Protein AF-R8BE05-F1 (afdb_monomer)

Radius of gyration: 24.25 Å; Cα contacts (8 Å, |Δi|>4): 74; chains: 1; bounding box: 53×42×72 Å

Secondary structure (DSSP, 8-state):
-HHHHHHHHHHHHHHHHHHHHHHHHHTTGGG--HHHHHHHHHHHHHHHHHHHHHHH----TTS--TT-TT--HHHHHHHHHHHHHTT--------HHHHHHHHT-HHHHHHHHHHHHHHHHHHHHHHHHHHHHH-B-TTSSBSS-HHHHHHHHHHHHHHHHHT-

Solvent-accessible surface area (backbone atoms only — not comparable to full-atom values): 9491 Å² total; per-residue (Å²): 108,70,68,60,56,49,51,51,55,50,51,55,53,52,52,53,53,50,51,53,52,34,49,75,74,36,48,58,51,94,80,37,56,25,73,60,54,48,54,54,53,50,52,53,53,49,50,52,52,50,53,49,46,62,40,58,52,64,42,58,70,93,61,58,40,90,58,14,82,82,71,47,73,68,58,32,51,54,51,49,53,51,33,58,76,68,68,53,73,74,84,72,78,91,41,72,67,56,51,56,52,53,73,69,39,66,63,62,57,52,51,50,52,54,49,51,51,55,50,50,56,59,50,48,57,67,49,46,46,52,53,51,69,66,44,53,42,99,85,70,46,70,70,57,54,80,66,54,51,58,51,62,51,48,60,56,51,52,54,53,63,73,72,107

Organism: Phaeoacremonium minimum (strain UCR-PA7) (NCBI:txid1286976)

InterPro domains:
  IPR011701 Major facilitator superfamily [PF07690] (1-159)
  IPR036259 MFS transporter superfamily [G3DSA:1.20.1250.20] (1-164)
  IPR036259 MFS transporter superfamily [SSF103473] (1-132)

pLDDT: mean 74.36, std 10.61, range [40.16, 91.81]

Mean predicted aligned error: 13.47 Å

Foldseek 3Di:
DVVVVVVVVVVVVVLVVLLVVQQVPPACPVHDHSVVVSVVVVVVVVVVVVVVCLQCDFDQLVDTDPSVVVDDVVNSVVVVVVCVVVVPPDPDPDDPVNVVVVVPDCVVVVVVVVVVVVVVLVVCLVVVLVVQQPDDDPVRHRPDDPVRSVVVSVVVVVVVVVVD

Sequence (164 aa):
MGIYCSCQAFGSMLSGALAVAIMNTLDGKNGIAGWRWLFIINCIMTICVGLCGFFILPDVPNNPNPRAFWFKKHYARLAMERLDRYGKVAPKKITFDSVKRTTRSWVPYFIIIVYVAGCLASYGIWYFAVFLKALKNPDGSRLWSTSQVNAIPIGGSAVTAASG

Structure (mmCIF, N/CA/C/O backbone):
data_AF-R8BE05-F1
#
_entry.id   AF-R8BE05-F1
#
loop_
_atom_site.group_PDB
_atom_site.id
_atom_site.type_symbol
_atom_site.label_atom_id
_atom_site.label_alt_id
_atom_site.label_comp_id
_atom_site.label_asym_id
_atom_site.label_entity_id
_atom_site.label_seq_id
_atom_site.pdbx_PDB_ins_code
_atom_site.Cartn_x
_atom_site.Cartn_y
_atom_site.Cartn_z
_atom_site.occupancy
_atom_site.B_iso_or_equiv
_atom_site.auth_seq_id
_atom_site.auth_comp_id
_atom_site.auth_asym_id
_atom_site.auth_atom_id
_atom_site.pdbx_PDB_model_num
ATOM 1 N N . MET A 1 1 ? 1.720 12.430 -9.139 1.00 61.38 1 MET A N 1
ATOM 2 C CA . MET A 1 1 ? 1.220 12.603 -7.758 1.00 61.38 1 MET A CA 1
ATOM 3 C C . MET A 1 1 ? -0.301 12.547 -7.679 1.00 61.38 1 MET A C 1
ATOM 5 O O . MET A 1 1 ? -0.784 11.725 -6.923 1.00 61.38 1 MET A O 1
ATOM 9 N N . GLY A 1 2 ? -1.057 13.289 -8.503 1.00 75.25 2 GLY A N 1
ATOM 10 C CA . GLY A 1 2 ? -2.534 13.302 -8.441 1.00 75.25 2 GLY A CA 1
ATOM 11 C C . GLY A 1 2 ? -3.215 11.925 -8.419 1.00 75.25 2 GLY A C 1
ATOM 12 O O . GLY A 1 2 ? -3.954 11.637 -7.488 1.00 75.25 2 GLY A O 1
ATOM 13 N N . ILE A 1 3 ? -2.892 11.033 -9.366 1.00 77.94 3 ILE A N 1
ATOM 14 C CA . ILE A 1 3 ? -3.483 9.677 -9.416 1.00 77.94 3 ILE A CA 1
ATOM 15 C C . ILE A 1 3 ? -3.202 8.885 -8.129 1.00 77.94 3 ILE A C 1
ATOM 17 O O . ILE A 1 3 ? -4.088 8.212 -7.618 1.00 77.94 3 ILE A O 1
ATOM 21 N N . TYR A 1 4 ? -1.991 9.000 -7.577 1.00 76.81 4 TYR A N 1
ATOM 22 C CA . TYR A 1 4 ? -1.616 8.315 -6.340 1.00 76.81 4 TYR A CA 1
ATOM 23 C C . TYR A 1 4 ? -2.456 8.798 -5.149 1.00 76.81 4 TYR A C 1
ATOM 25 O O . TYR A 1 4 ? -3.039 7.979 -4.440 1.00 76.81 4 TYR A O 1
ATOM 33 N N . CYS A 1 5 ? -2.585 10.117 -4.972 1.00 79.69 5 CYS A N 1
ATOM 34 C CA . CYS A 1 5 ? -3.386 10.694 -3.890 1.00 79.69 5 CYS A CA 1
ATOM 35 C C . CYS A 1 5 ? -4.878 10.357 -4.042 1.00 79.69 5 CYS A C 1
ATOM 37 O O . CYS A 1 5 ? -5.540 10.028 -3.060 1.00 79.69 5 CYS A O 1
ATOM 39 N N . SER A 1 6 ? -5.404 10.365 -5.273 1.00 79.44 6 SER A N 1
ATOM 40 C CA . SER A 1 6 ? -6.785 9.958 -5.542 1.00 79.44 6 SER A CA 1
ATOM 41 C C . SER A 1 6 ? -7.014 8.491 -5.177 1.00 79.44 6 SER A C 1
ATOM 43 O O . SER A 1 6 ? -7.946 8.195 -4.436 1.00 79.44 6 SER A O 1
ATOM 45 N N . CYS A 1 7 ? -6.150 7.572 -5.625 1.00 84.56 7 CYS A N 1
ATOM 46 C CA . CYS A 1 7 ? -6.256 6.153 -5.275 1.00 84.56 7 CYS A CA 1
ATOM 47 C C . CYS A 1 7 ? -6.201 5.923 -3.759 1.00 84.56 7 CYS A C 1
ATOM 49 O O . CYS A 1 7 ? -6.958 5.103 -3.244 1.00 84.56 7 CYS A O 1
ATOM 51 N N . GLN A 1 8 ? -5.351 6.665 -3.044 1.00 80.31 8 GLN A N 1
ATOM 52 C CA . GLN A 1 8 ? -5.270 6.597 -1.586 1.00 80.31 8 GLN A CA 1
ATOM 53 C C . GLN A 1 8 ? -6.591 7.017 -0.922 1.00 80.31 8 GLN A C 1
ATOM 55 O O . GLN A 1 8 ? -7.109 6.286 -0.079 1.00 80.31 8 GLN A O 1
ATOM 60 N N . ALA A 1 9 ? -7.165 8.154 -1.327 1.00 80.75 9 ALA A N 1
ATOM 61 C CA . ALA A 1 9 ? -8.438 8.634 -0.790 1.00 80.75 9 ALA A CA 1
ATOM 62 C C . ALA A 1 9 ? -9.593 7.659 -1.082 1.00 80.75 9 ALA A C 1
ATOM 64 O O . ALA A 1 9 ? -10.370 7.328 -0.184 1.00 80.75 9 ALA A O 1
ATOM 65 N N . PHE A 1 10 ? -9.663 7.140 -2.312 1.00 80.62 10 PHE A N 1
ATOM 66 C CA . PHE A 1 10 ? -10.648 6.128 -2.696 1.00 80.62 10 PHE A CA 1
ATOM 67 C C . PHE A 1 10 ? -10.507 4.844 -1.872 1.00 80.62 10 PHE A C 1
ATOM 69 O O . PHE A 1 10 ? -11.512 4.317 -1.399 1.00 80.62 10 PHE A O 1
ATOM 76 N N . GLY A 1 11 ? -9.279 4.363 -1.656 1.00 81.94 11 GLY A N 1
ATOM 77 C CA . GLY A 1 11 ? -9.017 3.179 -0.836 1.00 81.94 11 GLY A CA 1
ATOM 78 C C . GLY A 1 11 ? -9.506 3.347 0.603 1.00 81.94 11 GLY A C 1
ATOM 79 O O . GLY A 1 11 ? -10.208 2.479 1.122 1.00 81.94 11 GLY A O 1
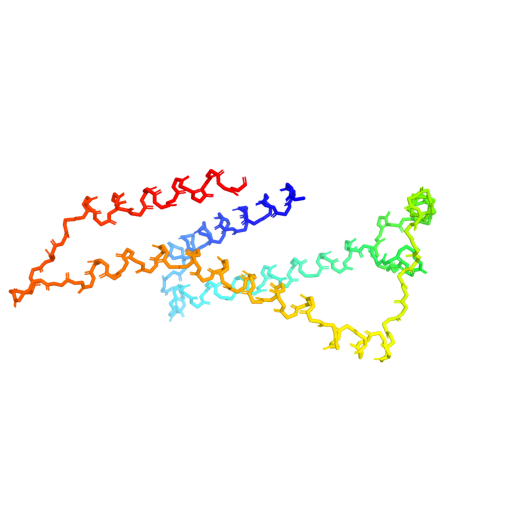ATOM 80 N N . SER A 1 12 ? -9.212 4.492 1.224 1.00 80.38 12 SER A N 1
ATOM 81 C CA . SER A 1 12 ? -9.674 4.809 2.581 1.00 80.38 12 SER A CA 1
ATOM 82 C C . SER A 1 12 ? -11.201 4.876 2.677 1.00 80.38 12 SER A C 1
ATOM 84 O O . SER A 1 12 ? -11.783 4.324 3.612 1.00 80.38 12 SER A O 1
ATOM 86 N N . MET A 1 13 ? -11.864 5.494 1.694 1.00 84.50 13 MET A N 1
ATOM 87 C CA . MET A 1 13 ? -13.327 5.597 1.659 1.00 84.50 13 MET A CA 1
ATOM 88 C C . MET A 1 13 ? -13.997 4.225 1.495 1.00 84.50 13 MET A C 1
ATOM 90 O O . MET A 1 13 ? -14.926 3.897 2.233 1.00 84.50 13 MET A O 1
ATOM 94 N N . LEU A 1 14 ? -13.504 3.405 0.561 1.00 83.25 14 LEU A N 1
ATOM 95 C CA . LEU A 1 14 ? -14.028 2.061 0.310 1.00 83.25 14 LEU A CA 1
ATOM 96 C C . LEU A 1 14 ? -13.828 1.136 1.513 1.00 83.25 14 LEU A C 1
ATOM 98 O O . LEU A 1 14 ? -14.732 0.375 1.843 1.00 83.25 14 LEU A O 1
ATOM 102 N N . SER A 1 15 ? -12.686 1.236 2.200 1.00 81.38 15 SER A N 1
ATOM 103 C CA . SER A 1 15 ? -12.413 0.467 3.419 1.00 81.38 15 SER A CA 1
ATOM 104 C C . SER A 1 15 ? -13.425 0.778 4.531 1.00 81.38 15 SER A C 1
ATOM 106 O O . SER A 1 15 ? -14.001 -0.136 5.123 1.00 81.38 15 SER A O 1
ATOM 108 N N . GLY A 1 16 ? -13.723 2.064 4.761 1.00 81.12 16 GLY A N 1
ATOM 109 C CA . GLY A 1 16 ? -14.727 2.487 5.743 1.00 81.12 16 GLY A CA 1
ATOM 110 C C . GLY A 1 16 ? -16.145 2.029 5.389 1.00 81.12 16 GLY A C 1
ATOM 111 O O . GLY A 1 16 ? -16.843 1.467 6.233 1.00 81.12 16 GLY A O 1
ATOM 112 N N . ALA A 1 17 ? -16.558 2.205 4.130 1.00 83.00 17 ALA A N 1
ATOM 113 C CA . ALA A 1 17 ? -17.869 1.759 3.657 1.00 83.00 17 ALA A CA 1
ATOM 114 C C . ALA A 1 17 ? -18.035 0.231 3.757 1.00 83.00 17 ALA A C 1
ATOM 116 O O . ALA A 1 17 ? -19.087 -0.251 4.180 1.00 83.00 17 ALA A O 1
ATOM 117 N N . LEU A 1 18 ? -16.985 -0.530 3.426 1.00 84.38 18 LEU A N 1
ATOM 118 C CA . LEU A 1 18 ? -16.975 -1.988 3.525 1.00 84.38 18 LEU A CA 1
ATOM 119 C C . LEU A 1 18 ? -17.089 -2.456 4.981 1.00 84.38 18 LEU A C 1
ATOM 121 O O . LEU A 1 18 ? -17.865 -3.366 5.267 1.00 84.38 18 LEU A O 1
ATOM 125 N N . ALA A 1 19 ? -16.372 -1.813 5.908 1.00 81.81 19 ALA A N 1
ATOM 126 C CA . ALA A 1 19 ? -16.461 -2.131 7.331 1.00 81.81 19 ALA A CA 1
ATOM 127 C C . ALA A 1 19 ? -17.887 -1.937 7.870 1.00 81.81 19 ALA A C 1
ATOM 129 O O . ALA A 1 19 ? -18.432 -2.840 8.503 1.00 81.81 19 ALA A O 1
ATOM 130 N N . VAL A 1 20 ? -18.526 -0.808 7.546 1.00 83.44 20 VAL A N 1
ATOM 131 C CA . VAL A 1 20 ? -19.913 -0.521 7.948 1.00 83.44 20 VAL A CA 1
ATOM 132 C C . VAL A 1 20 ? -20.891 -1.525 7.333 1.00 83.44 20 VAL A C 1
ATOM 134 O O . VAL A 1 20 ? -21.737 -2.073 8.038 1.00 83.44 20 VAL A O 1
ATOM 137 N N . ALA A 1 21 ? -20.762 -1.821 6.038 1.00 83.31 21 ALA A N 1
ATOM 138 C CA . ALA A 1 21 ? -21.634 -2.775 5.356 1.00 83.31 21 ALA A CA 1
ATOM 139 C C . ALA A 1 21 ? -21.542 -4.190 5.957 1.00 83.31 21 ALA A C 1
ATOM 141 O O . ALA A 1 21 ? -22.564 -4.855 6.142 1.00 83.31 21 ALA A O 1
ATOM 142 N N . ILE A 1 22 ? -20.333 -4.645 6.302 1.00 83.44 22 ILE A N 1
ATOM 143 C CA . ILE A 1 22 ? -20.106 -5.974 6.884 1.00 83.44 22 ILE A CA 1
ATOM 144 C C . ILE A 1 22 ? -20.623 -6.039 8.319 1.00 83.44 22 ILE A C 1
ATOM 146 O O . ILE A 1 22 ? -21.300 -7.005 8.665 1.00 83.44 22 ILE A O 1
ATOM 150 N N . MET A 1 23 ? -20.367 -5.016 9.136 1.00 79.56 23 MET A N 1
ATOM 151 C CA . MET A 1 23 ? -20.885 -4.969 10.508 1.00 79.56 23 MET A CA 1
ATOM 152 C C . MET A 1 23 ? -22.420 -4.929 10.535 1.00 79.56 23 MET A C 1
ATOM 154 O O . MET A 1 23 ? -23.025 -5.597 11.361 1.00 79.56 23 MET A O 1
ATOM 158 N N . ASN A 1 24 ? -23.066 -4.241 9.589 1.00 79.69 24 ASN A N 1
ATOM 159 C CA . ASN A 1 24 ? -24.530 -4.174 9.535 1.00 79.69 24 ASN A CA 1
ATOM 160 C C . ASN A 1 24 ? -25.200 -5.445 8.979 1.00 79.69 24 ASN A C 1
ATOM 162 O O . ASN A 1 24 ? -26.357 -5.704 9.295 1.00 79.69 24 ASN A O 1
ATOM 166 N N . THR A 1 25 ? -24.514 -6.223 8.133 1.00 78.00 25 THR A N 1
ATOM 167 C CA . THR A 1 25 ? -25.150 -7.320 7.365 1.00 78.00 25 THR A CA 1
ATOM 168 C C . THR A 1 25 ? -24.677 -8.719 7.775 1.00 78.00 25 THR A C 1
ATOM 170 O O . THR A 1 25 ? -25.383 -9.705 7.554 1.00 78.00 25 THR A O 1
ATOM 173 N N . LEU A 1 26 ? -23.464 -8.840 8.323 1.00 74.88 26 LEU A N 1
ATOM 174 C CA . LEU A 1 26 ? -22.803 -10.121 8.603 1.00 74.88 26 LEU A CA 1
ATOM 175 C C . LEU A 1 26 ? -22.388 -10.300 10.068 1.00 74.88 26 LEU A C 1
ATOM 177 O O . LEU A 1 26 ? -21.840 -11.353 10.399 1.00 74.88 26 LEU A O 1
ATOM 181 N N . ASP A 1 27 ? -22.647 -9.333 10.950 1.00 75.88 27 ASP A N 1
ATOM 182 C CA . ASP A 1 27 ? -22.336 -9.508 12.368 1.00 75.88 27 ASP A CA 1
ATOM 183 C C . ASP A 1 27 ? -23.236 -10.581 13.002 1.00 75.88 27 ASP A C 1
ATOM 185 O O . ASP A 1 27 ? -24.458 -10.560 12.869 1.00 75.88 27 ASP A O 1
ATOM 189 N N . GLY A 1 28 ? -22.613 -11.596 13.606 1.00 70.88 28 GLY A N 1
ATOM 190 C CA . GLY A 1 28 ? -23.298 -12.779 14.139 1.00 70.88 28 GLY A CA 1
ATOM 191 C C . GLY A 1 28 ? -23.737 -13.812 13.090 1.00 70.88 28 GLY A C 1
ATOM 192 O O . GLY A 1 28 ? -24.198 -14.898 13.455 1.00 70.88 28 GLY A O 1
ATOM 193 N N . LYS A 1 29 ? -23.552 -13.551 11.788 1.00 73.81 29 LYS A N 1
ATOM 194 C CA . LYS A 1 29 ? -23.923 -14.498 10.726 1.00 73.81 29 LYS A CA 1
ATOM 195 C C . LYS A 1 29 ? -22.997 -15.718 10.756 1.00 73.81 29 LYS A C 1
ATOM 197 O O . LYS A 1 29 ? -21.772 -15.583 10.728 1.00 73.81 29 LYS A O 1
ATOM 202 N N . ASN A 1 30 ? -23.588 -16.914 10.817 1.00 71.62 30 ASN A N 1
ATOM 203 C CA . ASN A 1 30 ? -22.901 -18.201 11.018 1.00 71.62 30 ASN A CA 1
ATOM 204 C C . ASN A 1 30 ? -22.056 -18.282 12.312 1.00 71.62 30 ASN A C 1
ATOM 206 O O . ASN A 1 30 ? -21.101 -19.052 12.369 1.00 71.62 30 ASN A O 1
ATOM 210 N N . GLY A 1 31 ? -22.373 -17.486 13.344 1.00 78.19 31 GLY A N 1
ATOM 211 C CA . GLY A 1 31 ? -21.630 -17.481 14.616 1.00 78.19 31 GLY A CA 1
ATOM 212 C C . GLY A 1 31 ? -20.235 -16.847 14.531 1.00 78.19 31 GLY A C 1
ATOM 213 O O . GLY A 1 31 ? -19.407 -17.026 15.423 1.00 78.19 31 GLY A O 1
ATOM 214 N N . ILE A 1 32 ? -19.951 -16.115 13.451 1.00 81.12 32 ILE A N 1
ATOM 215 C CA . ILE A 1 32 ? -18.670 -15.451 13.217 1.00 81.12 32 ILE A CA 1
ATOM 216 C C . ILE A 1 32 ? -18.853 -13.951 13.465 1.00 81.12 32 ILE A C 1
ATOM 218 O O . ILE A 1 32 ? -19.763 -13.328 12.926 1.00 81.12 32 ILE A O 1
ATOM 222 N N . ALA A 1 33 ? -17.969 -13.364 14.271 1.00 81.06 33 ALA A N 1
ATOM 223 C CA . ALA A 1 33 ? -17.963 -11.925 14.527 1.00 81.06 33 ALA A CA 1
ATOM 224 C C . ALA A 1 33 ? -17.672 -11.129 13.240 1.00 81.06 33 ALA A C 1
ATOM 226 O O . ALA A 1 33 ? -16.800 -11.522 12.455 1.00 81.06 33 ALA A O 1
ATOM 227 N N . GLY A 1 34 ? -18.337 -9.984 13.046 1.00 77.81 34 GLY A N 1
ATOM 228 C CA . GLY A 1 34 ? -18.237 -9.180 11.818 1.00 77.81 34 GLY A CA 1
ATOM 229 C C . GLY A 1 34 ? -16.804 -8.797 11.411 1.00 77.81 34 GLY A C 1
ATOM 230 O O . GLY A 1 34 ? -16.481 -8.758 10.225 1.00 77.81 34 GLY A O 1
ATOM 231 N N . TRP A 1 35 ? -15.892 -8.621 12.373 1.00 80.00 35 TRP A N 1
ATOM 232 C CA . TRP A 1 35 ? -14.482 -8.316 12.090 1.00 80.00 35 TRP A CA 1
ATOM 233 C C . TRP A 1 35 ? -13.743 -9.449 11.353 1.00 80.00 35 TRP A C 1
ATOM 235 O O . TRP A 1 35 ? -12.846 -9.185 10.556 1.00 80.00 35 TRP A O 1
ATOM 245 N N . ARG A 1 36 ? -14.126 -10.717 11.566 1.00 83.44 36 ARG A N 1
ATOM 246 C CA . ARG A 1 36 ? -13.542 -11.866 10.847 1.00 83.44 36 ARG A CA 1
ATOM 247 C C . ARG A 1 36 ? -14.048 -11.922 9.409 1.00 83.44 36 ARG A C 1
ATOM 249 O O . ARG A 1 36 ? -13.269 -12.207 8.502 1.00 83.44 36 ARG A O 1
ATOM 256 N N . TRP A 1 37 ? -15.325 -11.601 9.194 1.00 84.31 37 TRP A N 1
ATOM 257 C CA . TRP A 1 37 ? -15.905 -11.463 7.855 1.00 84.31 37 TRP A CA 1
ATOM 258 C C . TRP A 1 37 ? -15.219 -10.358 7.044 1.00 84.31 37 TRP A C 1
ATOM 260 O O . TRP A 1 37 ? -14.978 -10.544 5.851 1.00 84.31 37 TRP A O 1
ATOM 270 N N . LEU A 1 38 ? -14.821 -9.262 7.698 1.00 84.56 38 LEU A N 1
ATOM 271 C CA . LEU A 1 38 ? -14.059 -8.176 7.078 1.00 84.56 38 LEU A CA 1
ATOM 272 C C . LEU A 1 38 ? -12.740 -8.664 6.478 1.00 84.56 38 LEU A C 1
ATOM 274 O O . LE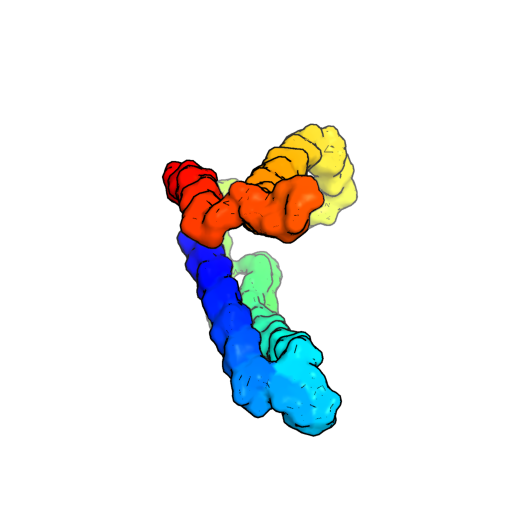U A 1 38 ? -12.470 -8.395 5.308 1.00 84.56 38 LEU A O 1
ATOM 278 N N . PHE A 1 39 ? -11.950 -9.435 7.230 1.00 84.62 39 PHE A N 1
ATOM 279 C CA . PHE A 1 39 ? -10.689 -9.978 6.718 1.00 84.62 39 PHE A CA 1
ATOM 280 C C . PHE A 1 39 ? -10.891 -10.928 5.536 1.00 84.62 39 PHE A C 1
ATOM 282 O O . PHE A 1 39 ? -10.162 -10.831 4.551 1.00 84.62 39 PHE A O 1
ATOM 289 N N . ILE A 1 40 ? -11.889 -11.813 5.604 1.00 87.38 40 ILE A N 1
ATOM 290 C CA . ILE A 1 40 ? -12.170 -12.776 4.529 1.00 87.38 40 ILE A CA 1
ATOM 291 C C . ILE A 1 40 ? -12.530 -12.040 3.235 1.00 87.38 40 ILE A C 1
ATOM 293 O O . ILE A 1 40 ? -11.934 -12.298 2.189 1.00 87.38 40 ILE A O 1
ATOM 297 N N . ILE A 1 41 ? -13.469 -11.096 3.310 1.00 86.81 41 ILE A N 1
ATOM 298 C CA . ILE A 1 41 ? -13.934 -10.342 2.142 1.00 86.81 41 ILE A CA 1
ATOM 299 C C . ILE A 1 41 ? -12.800 -9.483 1.574 1.00 86.81 41 ILE A C 1
ATOM 301 O O . ILE A 1 41 ? -12.573 -9.491 0.364 1.00 86.81 41 ILE A O 1
ATOM 305 N N . ASN A 1 42 ? -12.025 -8.816 2.432 1.00 86.75 42 ASN A N 1
ATOM 306 C CA . ASN A 1 42 ? -10.879 -8.021 2.002 1.00 86.75 42 ASN A CA 1
ATOM 307 C C . ASN A 1 42 ? -9.808 -8.869 1.291 1.00 86.75 42 ASN A C 1
ATOM 309 O O . ASN A 1 42 ? -9.281 -8.460 0.254 1.00 86.75 42 ASN A O 1
ATOM 313 N N . CYS A 1 43 ? -9.509 -10.070 1.798 1.00 88.00 43 CYS A N 1
ATOM 314 C CA . CYS A 1 43 ? -8.584 -10.997 1.144 1.00 88.00 43 CYS A CA 1
ATOM 315 C C . CYS A 1 43 ? -9.084 -11.416 -0.243 1.00 88.00 43 CYS A C 1
ATOM 317 O O . CYS A 1 43 ? -8.316 -11.368 -1.201 1.00 88.00 43 CYS A O 1
ATOM 319 N N . ILE A 1 44 ? -10.368 -11.763 -0.377 1.00 91.38 44 ILE A N 1
ATOM 320 C CA . ILE A 1 44 ? -10.963 -12.135 -1.670 1.00 91.38 44 ILE A CA 1
ATOM 321 C C . ILE A 1 44 ? -10.867 -10.968 -2.658 1.00 91.38 44 ILE A C 1
ATOM 323 O O . ILE A 1 44 ? -10.384 -11.149 -3.775 1.00 91.38 44 ILE A O 1
ATOM 327 N N . MET A 1 45 ? -11.247 -9.758 -2.236 1.00 88.31 45 MET A N 1
ATOM 328 C CA . MET A 1 45 ? -11.138 -8.559 -3.071 1.00 88.31 45 MET A CA 1
ATOM 329 C C . MET A 1 45 ? -9.694 -8.306 -3.516 1.00 88.31 45 MET A C 1
ATOM 331 O O . MET A 1 45 ? -9.450 -8.033 -4.689 1.00 88.31 45 MET A O 1
ATOM 335 N N . THR A 1 46 ? -8.730 -8.452 -2.605 1.00 87.69 46 THR A N 1
ATOM 336 C CA . THR A 1 46 ? -7.302 -8.268 -2.904 1.00 87.69 46 THR A CA 1
ATOM 337 C C . THR A 1 46 ? -6.802 -9.302 -3.912 1.00 87.69 46 THR A C 1
ATOM 339 O O . THR A 1 46 ? -6.069 -8.945 -4.832 1.00 87.69 46 THR A O 1
ATOM 342 N N . ILE A 1 47 ? -7.229 -10.564 -3.795 1.00 91.81 47 ILE A N 1
ATOM 343 C CA . ILE A 1 47 ? -6.900 -11.616 -4.766 1.00 91.81 47 ILE A CA 1
ATOM 344 C C . ILE A 1 47 ? -7.477 -11.269 -6.140 1.00 91.81 47 ILE A C 1
ATOM 346 O O . ILE A 1 47 ? -6.751 -11.326 -7.130 1.00 91.81 47 ILE A O 1
ATOM 350 N N . CYS A 1 48 ? -8.745 -10.853 -6.216 1.00 90.12 48 CYS A N 1
ATOM 351 C CA . CYS A 1 48 ? -9.366 -10.441 -7.475 1.00 90.12 48 CYS A CA 1
ATOM 352 C C . CYS A 1 48 ? -8.616 -9.269 -8.122 1.00 90.12 48 CYS A C 1
ATOM 354 O O . CYS A 1 48 ? -8.286 -9.330 -9.305 1.00 90.12 48 CYS A O 1
ATOM 356 N N . VAL A 1 49 ? -8.291 -8.228 -7.350 1.00 87.56 49 VAL A N 1
ATOM 357 C CA . VAL A 1 49 ? -7.531 -7.070 -7.846 1.00 87.56 49 VAL A CA 1
ATOM 358 C C . VAL A 1 49 ? -6.115 -7.473 -8.261 1.00 87.56 49 VAL A C 1
ATOM 360 O O . VAL A 1 49 ? -5.641 -7.015 -9.298 1.00 87.56 49 VAL A O 1
ATOM 363 N N . GLY A 1 50 ? -5.453 -8.357 -7.513 1.00 86.12 50 GLY A N 1
ATOM 364 C CA . GLY A 1 50 ? -4.129 -8.883 -7.851 1.00 86.12 50 GLY A CA 1
ATOM 365 C C . GLY A 1 50 ? -4.130 -9.685 -9.153 1.00 86.12 50 GLY A C 1
ATOM 366 O O . GLY A 1 50 ? -3.269 -9.474 -10.007 1.00 86.12 50 GLY A O 1
ATOM 367 N N . LEU A 1 51 ? -5.137 -10.541 -9.349 1.00 86.25 51 LEU A N 1
ATOM 368 C CA . LEU A 1 51 ? -5.341 -11.276 -10.598 1.00 86.25 51 LEU A CA 1
ATOM 369 C C . LEU A 1 51 ? -5.606 -10.319 -11.763 1.00 86.25 51 LEU A C 1
ATOM 371 O O . LEU A 1 51 ? -4.953 -10.431 -12.798 1.00 86.25 51 LEU A O 1
ATOM 375 N N . CYS A 1 52 ? -6.488 -9.331 -11.590 1.00 84.50 52 CYS A N 1
ATOM 376 C CA . CYS A 1 52 ? -6.715 -8.294 -12.596 1.00 84.50 52 CYS A CA 1
ATOM 377 C C . CYS A 1 52 ? -5.418 -7.549 -12.931 1.00 84.50 52 CYS A C 1
ATOM 379 O O . CYS A 1 52 ? -5.081 -7.405 -14.103 1.00 84.50 52 CYS A O 1
ATOM 381 N N . GLY A 1 53 ? -4.649 -7.141 -11.918 1.00 81.69 53 GLY A N 1
ATOM 382 C CA . GLY A 1 53 ? -3.352 -6.488 -12.080 1.00 81.69 53 GLY A CA 1
ATOM 383 C C . GLY A 1 53 ? -2.361 -7.331 -12.881 1.00 81.69 53 GLY A C 1
ATOM 384 O O . GLY A 1 53 ? -1.651 -6.789 -13.721 1.00 81.69 53 GLY A O 1
ATOM 385 N N . PHE A 1 54 ? -2.364 -8.651 -12.705 1.00 77.62 54 PHE A N 1
ATOM 386 C CA . PHE A 1 54 ? -1.500 -9.567 -13.452 1.00 77.62 54 PHE A CA 1
ATOM 387 C C . PHE A 1 54 ? -1.812 -9.633 -14.958 1.00 77.62 54 PHE A C 1
ATOM 389 O O . PHE A 1 54 ? -0.898 -9.796 -15.770 1.00 77.62 54 PHE A O 1
ATOM 396 N N . PHE A 1 55 ? -3.084 -9.488 -15.344 1.00 74.88 55 PHE A N 1
ATOM 397 C CA . PHE A 1 55 ? -3.512 -9.442 -16.751 1.00 74.88 55 PHE A CA 1
ATOM 398 C C . PHE A 1 55 ? -3.474 -8.036 -17.354 1.00 74.88 55 PHE A C 1
ATOM 400 O O . PHE A 1 55 ? -3.442 -7.888 -18.572 1.00 74.88 55 PHE A O 1
ATOM 407 N N . ILE A 1 56 ? -3.509 -7.004 -16.515 1.00 77.38 56 ILE A N 1
ATOM 408 C CA . ILE A 1 56 ? -3.564 -5.604 -16.931 1.00 77.38 56 ILE A CA 1
ATOM 409 C C . ILE A 1 56 ? -2.147 -5.039 -17.051 1.00 77.38 56 ILE A C 1
ATOM 411 O O . ILE A 1 56 ? -1.809 -4.465 -18.075 1.00 77.38 56 ILE A O 1
ATOM 415 N N . LEU A 1 57 ? -1.279 -5.218 -16.056 1.00 74.31 57 LEU A N 1
ATOM 416 C CA . LEU A 1 57 ? 0.009 -4.526 -16.019 1.00 74.31 57 LEU A CA 1
ATOM 417 C C . LEU A 1 57 ? 0.943 -4.975 -17.162 1.00 74.31 57 LEU A C 1
ATOM 419 O O . LEU A 1 57 ? 1.382 -6.135 -17.185 1.00 74.31 57 LEU A O 1
ATOM 423 N N . PRO A 1 58 ? 1.291 -4.066 -18.097 1.00 67.06 58 PRO A N 1
ATOM 424 C CA . PRO A 1 58 ? 2.355 -4.321 -19.046 1.00 67.06 58 PRO A CA 1
ATOM 425 C C . PRO A 1 58 ? 3.691 -4.217 -18.307 1.00 67.06 58 PRO A C 1
ATOM 427 O O . PRO A 1 58 ? 3.987 -3.208 -17.668 1.00 67.06 58 PRO A O 1
ATOM 430 N N . ASP A 1 59 ? 4.488 -5.279 -18.381 1.00 68.94 59 ASP A N 1
ATOM 431 C CA . ASP A 1 59 ? 5.881 -5.254 -17.928 1.00 68.94 59 ASP A CA 1
ATOM 432 C C . ASP A 1 59 ? 6.710 -4.281 -18.802 1.00 68.94 59 ASP A C 1
ATOM 434 O O . ASP A 1 59 ? 6.200 -3.689 -19.762 1.00 68.94 59 ASP A O 1
ATOM 438 N N . VAL A 1 60 ? 7.979 -4.066 -18.453 1.00 67.25 60 VAL A N 1
ATOM 439 C CA . VAL A 1 60 ? 8.881 -3.120 -19.119 1.00 67.25 60 VAL A CA 1
ATOM 440 C C . VAL A 1 60 ? 8.789 -3.215 -20.649 1.00 67.25 60 VAL A C 1
ATOM 442 O O . VAL A 1 60 ? 8.722 -4.314 -21.198 1.00 67.25 60 VAL A O 1
ATOM 445 N N . PRO A 1 61 ? 8.857 -2.088 -21.383 1.00 62.03 61 PRO A N 1
ATOM 446 C CA . PRO A 1 61 ? 8.687 -2.090 -22.840 1.00 62.03 61 PRO A CA 1
ATOM 447 C C . PRO A 1 61 ? 9.704 -2.972 -23.588 1.00 62.03 61 PRO A C 1
ATOM 449 O O . PRO A 1 61 ? 9.457 -3.346 -24.731 1.00 62.03 61 PRO A O 1
ATOM 452 N N . ASN A 1 62 ? 10.816 -3.336 -22.934 1.00 62.00 62 ASN A N 1
ATOM 453 C CA . ASN A 1 62 ? 11.847 -4.237 -23.451 1.00 62.00 62 ASN A CA 1
ATOM 454 C C . ASN A 1 62 ? 11.542 -5.741 -23.240 1.00 62.00 62 ASN A C 1
ATOM 456 O O . ASN A 1 62 ? 12.158 -6.583 -23.882 1.00 62.00 62 ASN A O 1
ATOM 460 N N . ASN A 1 63 ? 10.614 -6.087 -22.344 1.00 63.28 63 ASN A N 1
ATOM 461 C CA . ASN A 1 63 ? 10.131 -7.449 -22.110 1.00 63.28 63 ASN A CA 1
ATOM 462 C C . ASN A 1 63 ? 8.635 -7.408 -21.743 1.00 63.28 63 ASN A C 1
ATOM 464 O O . ASN A 1 63 ? 8.282 -7.586 -20.580 1.00 63.28 63 ASN A O 1
ATOM 468 N N . PRO A 1 64 ? 7.749 -7.099 -22.704 1.00 65.62 64 PRO A N 1
ATOM 469 C CA . PRO A 1 64 ? 6.333 -6.936 -22.415 1.00 65.62 64 PRO A CA 1
ATOM 470 C C . PRO A 1 64 ? 5.708 -8.249 -21.939 1.00 65.62 64 PRO A C 1
ATOM 472 O O . PRO A 1 64 ? 5.889 -9.298 -22.559 1.00 65.62 64 PRO A O 1
ATOM 475 N N . ASN A 1 65 ? 4.927 -8.170 -20.859 1.00 67.88 65 ASN A N 1
ATOM 476 C CA . ASN A 1 65 ? 4.159 -9.295 -20.333 1.00 67.88 65 ASN A CA 1
ATOM 477 C C . ASN A 1 65 ? 3.248 -9.867 -21.442 1.00 67.88 65 ASN A C 1
ATOM 479 O O . ASN A 1 65 ? 2.351 -9.157 -21.904 1.00 67.88 65 ASN A O 1
ATOM 483 N N . PRO A 1 66 ? 3.409 -11.140 -21.851 1.00 63.88 66 PRO A N 1
ATOM 484 C CA . PRO A 1 66 ? 2.601 -11.739 -22.915 1.00 63.88 66 PRO A CA 1
ATOM 485 C C . 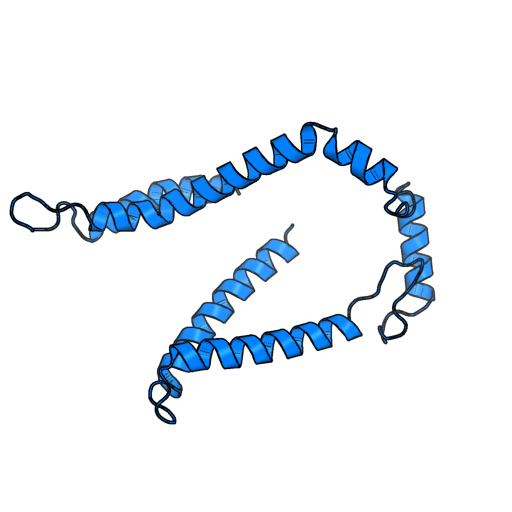PRO A 1 66 ? 1.118 -11.883 -22.538 1.00 63.88 66 PRO A C 1
ATOM 487 O O . PRO A 1 66 ? 0.289 -12.122 -23.411 1.00 63.88 66 PRO A O 1
ATOM 490 N N . ARG A 1 67 ? 0.771 -11.731 -21.251 1.00 66.31 67 ARG A N 1
ATOM 491 C CA . ARG A 1 67 ? -0.607 -11.801 -20.744 1.00 66.31 67 ARG A CA 1
ATOM 492 C C . ARG A 1 67 ? -1.340 -10.456 -20.755 1.00 66.31 67 ARG A C 1
ATOM 494 O O . ARG A 1 67 ? -2.551 -10.443 -20.555 1.00 66.31 67 ARG A O 1
ATOM 501 N N . ALA A 1 68 ? -0.638 -9.349 -21.009 1.00 72.50 68 ALA A N 1
ATOM 502 C CA . ALA A 1 68 ? -1.242 -8.025 -21.114 1.00 72.50 68 ALA A CA 1
ATOM 503 C C . ALA A 1 68 ? -1.949 -7.864 -22.468 1.00 72.50 68 ALA A C 1
ATOM 505 O O . ALA A 1 68 ? -1.367 -7.382 -23.440 1.00 72.50 68 ALA A O 1
ATOM 506 N N . PHE A 1 69 ? -3.217 -8.278 -22.541 1.00 68.62 69 PHE A N 1
ATOM 507 C CA . PHE A 1 69 ? -3.966 -8.391 -23.802 1.00 68.62 69 PHE A CA 1
ATOM 508 C C . PHE A 1 69 ? -4.087 -7.070 -24.588 1.00 68.62 69 PHE A C 1
ATOM 510 O O . PHE A 1 69 ? -4.227 -7.094 -25.812 1.00 68.62 69 PHE A O 1
ATOM 517 N N . TRP A 1 70 ? -4.018 -5.910 -23.919 1.00 72.12 70 TRP A N 1
ATOM 518 C CA . TRP A 1 70 ? -4.079 -4.610 -24.599 1.00 72.12 70 TRP A CA 1
ATOM 519 C C . TRP A 1 70 ? -2.714 -4.127 -25.115 1.00 72.12 70 TRP A C 1
ATOM 521 O O . TRP A 1 70 ? -2.659 -3.273 -26.008 1.00 72.12 70 TRP A O 1
ATOM 531 N N . PHE A 1 71 ? -1.601 -4.633 -24.573 1.00 72.81 71 PHE A N 1
ATOM 532 C CA . PHE A 1 71 ? -0.272 -4.075 -24.815 1.00 72.81 71 PHE A CA 1
ATOM 533 C C . PHE A 1 71 ? 0.346 -4.631 -26.105 1.00 72.81 71 PHE A C 1
ATOM 535 O O . PHE A 1 71 ? 1.164 -5.548 -26.120 1.00 72.81 71 PHE A O 1
ATOM 542 N N . LYS A 1 72 ? -0.072 -4.057 -27.236 1.00 76.06 72 LYS A N 1
ATOM 543 C CA . LYS A 1 72 ? 0.444 -4.392 -28.572 1.00 76.06 72 LYS A CA 1
ATOM 544 C C . LYS A 1 72 ? 1.853 -3.826 -28.806 1.00 76.06 72 LYS A C 1
ATOM 546 O O . LYS A 1 72 ? 2.203 -2.759 -28.306 1.00 76.06 72 LYS A O 1
ATOM 551 N N . LYS A 1 73 ? 2.622 -4.473 -29.696 1.00 73.06 73 LYS A N 1
ATOM 552 C CA . LYS A 1 73 ? 4.001 -4.083 -30.080 1.00 73.06 73 LYS A CA 1
ATOM 553 C C . LYS A 1 73 ? 4.155 -2.612 -30.507 1.00 73.06 73 LYS A C 1
ATOM 555 O O . LYS A 1 73 ? 5.219 -2.031 -30.313 1.00 73.06 73 LYS A O 1
ATOM 560 N N . HIS A 1 74 ? 3.111 -1.997 -31.067 1.00 78.12 74 HIS A N 1
ATOM 561 C CA . HIS A 1 74 ? 3.161 -0.587 -31.469 1.00 78.12 74 HIS A CA 1
ATOM 562 C C . HIS A 1 74 ? 3.237 0.374 -30.266 1.00 78.12 74 HIS A C 1
ATOM 564 O O . HIS A 1 74 ? 3.968 1.359 -30.325 1.00 78.12 74 HIS A O 1
ATOM 570 N N . TYR A 1 75 ? 2.554 0.063 -29.155 1.00 77.81 75 TYR A N 1
ATOM 571 C CA . TYR A 1 75 ? 2.632 0.852 -27.922 1.00 77.81 75 TYR A CA 1
ATOM 572 C C . TYR A 1 75 ? 4.012 0.733 -27.278 1.00 77.81 75 TYR A C 1
ATOM 574 O O . TYR A 1 75 ? 4.544 1.729 -26.794 1.00 77.81 75 TYR A O 1
ATOM 582 N N . ALA A 1 76 ? 4.621 -0.457 -27.331 1.00 74.31 76 ALA A N 1
ATOM 583 C CA . ALA A 1 76 ? 5.987 -0.671 -26.859 1.00 74.31 76 ALA A CA 1
ATOM 584 C C . ALA A 1 76 ? 6.997 0.184 -27.643 1.00 74.31 76 ALA A C 1
ATOM 586 O O . ALA A 1 76 ? 7.846 0.837 -27.040 1.00 74.31 76 ALA A O 1
ATOM 587 N N . ARG A 1 77 ? 6.858 0.257 -28.977 1.00 76.44 77 ARG A N 1
ATOM 588 C CA . ARG A 1 77 ? 7.703 1.112 -29.828 1.00 76.44 77 ARG A CA 1
ATOM 589 C C . ARG A 1 77 ? 7.553 2.594 -29.476 1.00 76.44 77 ARG A C 1
ATOM 591 O O . ARG A 1 77 ? 8.557 3.263 -29.267 1.00 76.44 77 ARG A O 1
ATOM 598 N N . LEU A 1 78 ? 6.317 3.079 -29.339 1.00 81.12 78 LEU A N 1
ATOM 599 C CA . LEU A 1 78 ? 6.043 4.467 -28.954 1.00 81.12 78 LEU A CA 1
ATOM 600 C C . LEU A 1 78 ? 6.571 4.794 -27.545 1.00 81.12 78 LEU A C 1
ATOM 602 O O . LEU A 1 78 ? 7.055 5.895 -27.294 1.00 81.12 78 LEU A O 1
ATOM 606 N N . ALA A 1 79 ? 6.488 3.842 -26.612 1.00 77.75 79 ALA A N 1
ATOM 607 C CA . ALA A 1 79 ? 7.039 3.994 -25.270 1.00 77.75 79 ALA A CA 1
ATOM 608 C C . ALA A 1 79 ? 8.574 4.090 -25.291 1.00 77.75 79 ALA A C 1
ATOM 610 O O . ALA A 1 79 ? 9.128 4.950 -24.610 1.00 77.75 79 ALA A O 1
ATOM 611 N N . MET A 1 80 ? 9.250 3.267 -26.098 1.00 75.81 80 MET A N 1
ATOM 612 C CA . MET A 1 80 ? 10.707 3.324 -26.275 1.00 75.81 80 MET A CA 1
ATOM 613 C C . MET A 1 80 ? 11.155 4.634 -26.933 1.00 75.81 80 MET A C 1
ATOM 615 O O . MET A 1 80 ? 12.098 5.253 -26.455 1.00 75.81 80 MET A O 1
ATOM 619 N N . GLU A 1 81 ? 10.436 5.111 -27.952 1.00 80.38 81 GLU A N 1
ATOM 620 C CA . GLU A 1 81 ? 10.726 6.399 -28.601 1.00 80.38 81 GLU A CA 1
ATOM 621 C C . GLU A 1 81 ? 10.598 7.579 -27.622 1.00 80.38 81 GLU A C 1
ATOM 623 O O . GLU A 1 81 ? 11.395 8.516 -27.638 1.00 80.38 81 GLU A O 1
ATOM 628 N N . ARG A 1 82 ? 9.621 7.523 -26.707 1.00 80.75 82 ARG A N 1
ATOM 629 C CA . ARG A 1 82 ? 9.495 8.510 -25.625 1.00 80.75 82 ARG A CA 1
ATOM 630 C C . ARG A 1 82 ? 10.656 8.423 -24.640 1.00 80.75 82 ARG A C 1
ATOM 632 O O . ARG A 1 82 ? 11.165 9.460 -24.232 1.00 80.75 82 ARG A O 1
ATOM 639 N N . LEU A 1 83 ? 11.064 7.220 -24.239 1.00 75.25 83 LEU A N 1
ATOM 640 C CA . LEU A 1 83 ? 12.196 7.043 -23.324 1.00 75.25 83 LEU A CA 1
ATOM 641 C C . LEU A 1 83 ? 13.491 7.614 -23.917 1.00 75.25 83 LEU A C 1
ATOM 643 O O . LEU A 1 83 ? 14.213 8.312 -23.205 1.00 75.25 83 LEU A O 1
ATOM 647 N N . ASP A 1 84 ? 13.715 7.396 -25.214 1.00 77.50 84 ASP A N 1
ATOM 648 C CA . ASP A 1 84 ? 14.869 7.911 -25.956 1.00 77.50 84 ASP A CA 1
ATOM 649 C C . ASP A 1 84 ? 14.836 9.443 -26.083 1.00 77.50 84 ASP A C 1
ATOM 651 O O . ASP A 1 84 ? 15.803 10.124 -25.742 1.00 77.50 84 ASP A O 1
ATOM 655 N N . ARG A 1 85 ? 13.669 10.018 -26.416 1.00 78.12 85 ARG A N 1
ATOM 656 C CA . ARG A 1 85 ? 13.462 11.478 -26.480 1.00 78.12 85 ARG A CA 1
ATOM 657 C C . ARG A 1 85 ? 13.763 12.192 -25.158 1.00 78.12 85 ARG A C 1
ATOM 659 O O . ARG A 1 85 ? 14.219 13.330 -25.168 1.00 78.12 85 ARG A O 1
ATOM 666 N N . TYR A 1 86 ? 13.495 11.543 -24.025 1.00 74.56 86 TYR A N 1
ATOM 667 C CA . TYR A 1 86 ? 13.783 12.081 -22.692 1.00 74.56 86 TYR A CA 1
ATOM 668 C C . TYR A 1 86 ? 15.154 11.650 -22.140 1.00 74.56 86 TYR A C 1
ATOM 670 O O . TYR A 1 86 ? 15.430 11.903 -20.966 1.00 74.56 86 TYR A O 1
ATOM 678 N N . GLY A 1 87 ? 15.998 10.987 -22.941 1.00 68.00 87 GLY A N 1
ATOM 679 C CA . GLY A 1 87 ? 17.333 10.534 -22.534 1.00 68.00 87 GLY A CA 1
ATOM 680 C C . GLY A 1 87 ? 17.323 9.561 -21.350 1.00 68.00 87 GLY A C 1
ATOM 681 O O . GLY A 1 87 ? 18.314 9.441 -20.626 1.00 68.00 87 GLY A O 1
ATOM 682 N N . LYS A 1 88 ? 16.195 8.887 -21.094 1.00 63.03 88 LYS A N 1
ATOM 683 C CA . LYS A 1 88 ? 16.052 7.971 -19.960 1.00 63.03 88 LYS A CA 1
ATOM 684 C C . LYS A 1 88 ? 16.621 6.617 -20.353 1.00 63.0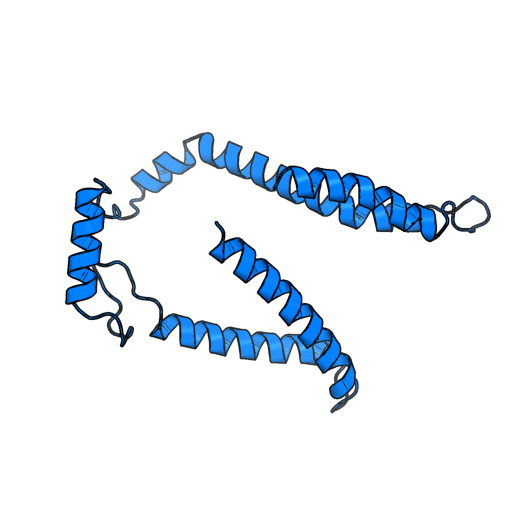3 88 LYS A C 1
ATOM 686 O O . LYS A 1 88 ? 15.956 5.812 -21.000 1.00 63.03 88 LYS A O 1
ATOM 691 N N . VAL A 1 89 ? 17.872 6.401 -19.949 1.00 57.81 89 VAL A N 1
ATOM 692 C CA . VAL A 1 89 ? 18.629 5.161 -20.155 1.00 57.81 89 VAL A CA 1
ATOM 693 C C . VAL A 1 89 ? 17.783 3.953 -19.753 1.00 57.81 89 VAL A C 1
ATOM 695 O O . VAL A 1 89 ? 17.148 3.961 -18.695 1.00 57.81 89 VAL A O 1
ATOM 698 N N . ALA A 1 90 ? 17.786 2.915 -20.594 1.00 60.28 90 ALA A N 1
ATOM 699 C CA . ALA A 1 90 ? 17.098 1.660 -20.316 1.00 60.28 90 ALA A CA 1
ATOM 700 C C . ALA A 1 90 ? 17.431 1.160 -18.894 1.00 60.28 90 ALA A C 1
ATOM 702 O O . ALA A 1 90 ? 18.583 1.291 -18.462 1.00 60.28 90 ALA A O 1
ATOM 703 N N . PRO A 1 91 ? 16.454 0.596 -18.156 1.00 61.25 91 PRO A N 1
ATOM 704 C CA . PRO A 1 91 ? 16.662 0.159 -16.781 1.00 61.25 91 PRO A CA 1
ATOM 705 C C . PRO A 1 91 ? 17.845 -0.811 -16.717 1.00 61.25 91 PRO A C 1
ATOM 707 O O . PRO A 1 91 ? 17.801 -1.921 -17.252 1.00 61.25 91 PRO A O 1
ATOM 710 N N . LYS A 1 92 ? 18.942 -0.364 -16.095 1.00 66.81 92 LYS A N 1
ATOM 711 C CA . LYS A 1 92 ? 20.150 -1.172 -15.934 1.00 66.81 92 LYS A CA 1
ATOM 712 C C . LYS A 1 92 ? 19.812 -2.332 -15.001 1.00 66.81 92 LYS A C 1
ATOM 714 O O . LYS A 1 92 ? 19.217 -2.114 -13.946 1.00 66.81 92 LYS A O 1
ATOM 719 N N . LYS A 1 93 ? 20.173 -3.561 -15.386 1.00 68.44 93 LYS A N 1
ATOM 720 C CA . LYS A 1 93 ? 19.940 -4.749 -14.551 1.00 68.44 93 LYS A CA 1
ATOM 721 C C . LYS A 1 93 ? 20.514 -4.506 -13.155 1.00 68.44 93 LYS A C 1
ATOM 723 O O . LYS A 1 93 ? 21.670 -4.089 -13.029 1.00 68.44 93 LYS A O 1
ATOM 728 N N . ILE A 1 94 ? 19.707 -4.766 -12.126 1.00 73.62 94 ILE A N 1
ATOM 729 C CA . ILE A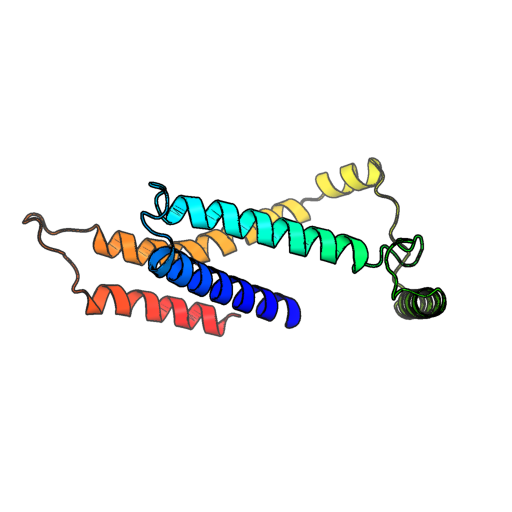 1 94 ? 20.136 -4.648 -10.732 1.00 73.62 94 ILE A CA 1
ATOM 730 C C . ILE A 1 94 ? 21.275 -5.647 -10.532 1.00 73.62 94 ILE A C 1
ATOM 732 O O . ILE A 1 94 ? 21.067 -6.855 -10.514 1.00 73.62 94 ILE A O 1
ATOM 736 N N . THR A 1 95 ? 22.495 -5.127 -10.456 1.00 84.19 95 THR A N 1
ATOM 737 C CA . THR A 1 95 ? 23.706 -5.921 -10.239 1.00 84.19 95 THR A CA 1
ATOM 738 C C . THR A 1 95 ? 24.107 -5.783 -8.775 1.00 84.19 95 THR A C 1
ATOM 740 O O . THR A 1 95 ? 23.838 -4.748 -8.162 1.00 84.19 95 THR A O 1
ATOM 743 N N . PHE A 1 96 ? 24.782 -6.785 -8.211 1.00 83.06 96 PHE A N 1
ATOM 744 C CA . PHE A 1 96 ? 25.259 -6.744 -6.823 1.00 83.06 96 PHE A CA 1
ATOM 745 C C . PHE A 1 96 ? 26.111 -5.494 -6.530 1.00 83.06 96 PHE A C 1
ATOM 747 O O . PHE A 1 96 ? 25.975 -4.872 -5.481 1.00 83.06 96 PHE A O 1
ATOM 754 N N . ASP A 1 97 ? 26.883 -5.037 -7.517 1.00 80.31 97 ASP A N 1
ATOM 755 C CA . ASP A 1 97 ? 27.629 -3.775 -7.466 1.00 80.31 97 ASP A CA 1
ATOM 756 C C . ASP A 1 97 ? 26.738 -2.530 -7.362 1.00 80.31 97 ASP A C 1
ATOM 758 O O . ASP A 1 97 ? 27.072 -1.573 -6.666 1.00 80.31 97 ASP A O 1
ATOM 762 N N . SER A 1 98 ? 25.573 -2.535 -8.017 1.00 78.12 98 SER A N 1
ATOM 763 C CA . SER A 1 98 ? 24.589 -1.454 -7.885 1.00 78.12 98 SER A CA 1
ATOM 764 C C . SER A 1 98 ? 23.958 -1.450 -6.495 1.00 78.12 98 SER A C 1
ATOM 766 O O . SER A 1 98 ? 23.810 -0.383 -5.908 1.00 78.12 98 SER A O 1
ATOM 768 N N . VAL A 1 99 ? 23.659 -2.627 -5.935 1.00 81.81 99 VAL A N 1
ATOM 769 C CA . VAL A 1 99 ? 23.153 -2.751 -4.559 1.00 81.81 99 VAL A CA 1
ATOM 770 C C . VAL A 1 99 ? 24.193 -2.239 -3.567 1.00 81.81 99 VAL A C 1
ATOM 772 O O . VAL A 1 99 ? 23.881 -1.361 -2.769 1.00 81.81 99 VAL A O 1
ATOM 775 N N . LYS A 1 100 ? 25.444 -2.702 -3.678 1.00 83.56 100 LYS A N 1
ATOM 776 C CA . LYS A 1 100 ? 26.562 -2.272 -2.826 1.00 83.56 100 LYS A CA 1
ATOM 777 C C . LYS A 1 100 ? 26.826 -0.768 -2.924 1.00 83.56 100 LYS A C 1
ATOM 779 O O . LYS A 1 100 ? 27.141 -0.133 -1.923 1.00 83.56 100 LYS A O 1
ATOM 784 N N . ARG A 1 101 ? 26.692 -0.174 -4.113 1.00 82.44 101 ARG A N 1
ATOM 785 C CA . ARG A 1 101 ? 26.829 1.277 -4.310 1.00 82.44 101 ARG A CA 1
ATOM 786 C C . ARG A 1 101 ? 25.698 2.053 -3.639 1.00 82.44 101 ARG A C 1
ATOM 788 O O . ARG A 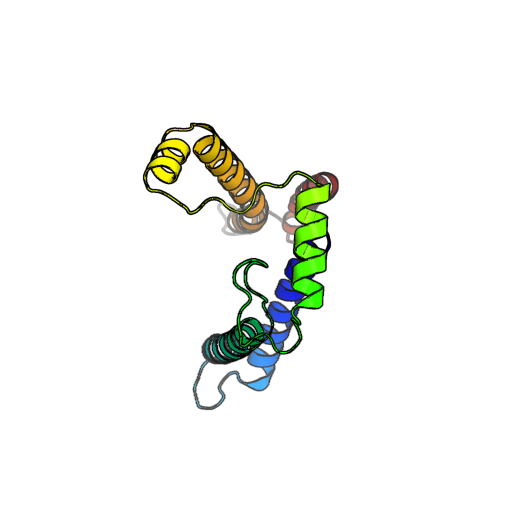1 101 ? 25.962 3.082 -3.023 1.00 82.44 101 ARG A O 1
ATOM 795 N N . THR A 1 102 ? 24.464 1.572 -3.748 1.00 83.12 102 THR A N 1
ATOM 796 C CA . THR A 1 102 ? 23.300 2.232 -3.149 1.00 83.12 102 THR A CA 1
ATOM 797 C C . THR A 1 102 ? 23.317 2.123 -1.627 1.00 83.12 102 THR A C 1
ATOM 799 O O . THR A 1 102 ? 23.125 3.134 -0.962 1.00 83.12 102 THR A O 1
ATOM 802 N N . THR A 1 103 ? 23.627 0.953 -1.061 1.00 83.81 103 THR A N 1
ATOM 803 C CA . THR A 1 103 ? 23.711 0.760 0.401 1.00 83.81 103 THR A CA 1
ATOM 804 C C . THR A 1 103 ? 24.904 1.462 1.036 1.00 83.81 103 THR A C 1
ATOM 806 O O . THR A 1 103 ? 24.905 1.714 2.230 1.00 83.81 103 THR A O 1
ATOM 809 N N . ARG A 1 104 ? 25.930 1.814 0.259 1.00 83.25 104 ARG A N 1
ATOM 810 C CA . ARG A 1 104 ? 27.060 2.609 0.756 1.00 83.25 104 ARG A CA 1
ATOM 811 C C . ARG A 1 104 ? 26.835 4.118 0.627 1.00 83.25 104 ARG A C 1
ATOM 813 O O . ARG A 1 104 ? 27.643 4.897 1.124 1.00 83.25 104 ARG A O 1
ATOM 820 N N . SER A 1 105 ? 25.760 4.539 -0.037 1.00 87.75 105 SER A N 1
ATOM 821 C CA . SER A 1 105 ? 25.364 5.942 -0.097 1.00 87.75 105 SER A CA 1
ATOM 822 C C . SER A 1 105 ? 24.592 6.318 1.162 1.00 87.75 105 SER A C 1
ATOM 824 O O . SER A 1 105 ? 23.734 5.570 1.616 1.00 87.75 105 SER A O 1
ATOM 826 N N . TRP A 1 106 ? 24.855 7.502 1.706 1.00 87.75 106 TRP A N 1
ATOM 827 C CA . TRP A 1 106 ? 24.145 8.022 2.878 1.00 87.75 106 TRP A CA 1
ATOM 828 C C . TRP A 1 106 ? 22.720 8.507 2.544 1.00 87.75 106 TRP A C 1
ATOM 830 O O . TRP A 1 106 ? 21.849 8.541 3.410 1.00 87.75 106 TRP A O 1
ATOM 840 N N . VAL A 1 107 ? 22.470 8.844 1.274 1.00 88.38 107 VAL A N 1
ATOM 841 C CA . VAL A 1 107 ? 21.204 9.403 0.772 1.00 88.38 107 VAL A CA 1
ATOM 842 C C . VAL A 1 107 ? 19.977 8.530 1.087 1.00 88.38 107 VAL A C 1
ATOM 844 O O . VAL A 1 107 ? 19.016 9.072 1.631 1.00 88.38 107 VAL A O 1
ATOM 847 N N . PRO A 1 108 ? 19.953 7.207 0.812 1.00 86.69 108 PRO A N 1
ATOM 848 C CA . PRO A 1 108 ? 18.802 6.376 1.166 1.00 86.69 108 PRO A CA 1
ATOM 849 C C . PRO A 1 108 ? 18.526 6.358 2.672 1.00 86.69 108 PRO A C 1
ATOM 851 O O . PRO A 1 108 ? 17.365 6.416 3.061 1.00 86.69 108 PRO A O 1
ATOM 854 N N . TYR A 1 1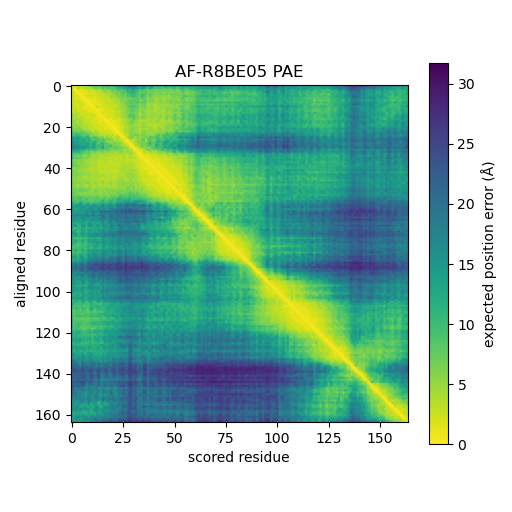09 ? 19.557 6.343 3.522 1.00 88.75 109 TYR A N 1
ATOM 855 C CA . TYR A 1 109 ? 19.373 6.374 4.977 1.00 88.75 109 TYR A CA 1
ATOM 856 C C . TYR A 1 109 ? 18.758 7.692 5.442 1.00 88.75 109 TYR A C 1
ATOM 858 O O . TYR A 1 109 ? 17.827 7.682 6.242 1.00 88.75 109 TYR A O 1
ATOM 866 N N . PHE A 1 110 ? 19.222 8.819 4.898 1.00 90.38 110 PHE A N 1
ATOM 867 C CA . PHE A 1 110 ? 18.635 10.125 5.188 1.00 90.38 110 PHE A CA 1
ATOM 868 C C . PHE A 1 110 ? 17.169 10.202 4.747 1.00 90.38 110 PHE A C 1
ATOM 870 O O . PHE A 1 110 ? 16.316 10.616 5.527 1.00 90.38 110 PHE A O 1
ATOM 877 N N . ILE A 1 111 ? 16.856 9.733 3.535 1.00 88.88 111 ILE A N 1
ATOM 878 C CA . ILE A 1 111 ? 15.477 9.693 3.031 1.00 88.88 111 ILE A CA 1
ATOM 879 C C . ILE A 1 111 ? 14.597 8.814 3.923 1.00 88.88 111 ILE A C 1
ATOM 881 O O . ILE A 1 111 ? 13.487 9.221 4.248 1.00 88.88 111 ILE A O 1
ATOM 885 N N . ILE A 1 112 ? 15.082 7.643 4.353 1.00 88.88 112 ILE A N 1
ATOM 886 C CA . ILE A 1 112 ? 14.340 6.759 5.263 1.00 88.88 112 ILE A CA 1
ATOM 887 C C . ILE A 1 112 ? 14.069 7.465 6.594 1.00 88.88 112 ILE A C 1
ATOM 889 O O . ILE A 1 112 ? 12.935 7.441 7.059 1.00 88.88 112 ILE A O 1
ATOM 893 N N . ILE A 1 113 ? 15.067 8.123 7.189 1.00 90.31 113 ILE A N 1
ATOM 894 C CA . ILE A 1 113 ? 14.905 8.841 8.463 1.00 90.31 113 ILE A CA 1
ATOM 895 C C . ILE A 1 113 ? 13.876 9.966 8.328 1.00 90.31 113 ILE A C 1
ATOM 897 O O . ILE A 1 113 ? 12.960 10.055 9.143 1.00 90.31 113 ILE A O 1
ATOM 901 N N . VAL A 1 114 ? 13.986 10.796 7.287 1.00 88.44 114 VAL A N 1
ATOM 902 C CA . VAL A 1 114 ? 13.042 11.895 7.037 1.00 88.44 114 VAL A CA 1
ATOM 903 C C . VAL A 1 114 ? 11.637 11.359 6.758 1.00 88.44 114 VAL A C 1
ATOM 905 O O . VAL A 1 114 ? 10.661 11.896 7.276 1.00 88.44 114 VAL A O 1
ATOM 908 N N . TYR A 1 115 ? 11.521 10.274 5.991 1.00 85.44 115 TYR A N 1
ATOM 909 C CA . TYR A 1 115 ? 10.243 9.631 5.701 1.00 85.44 115 TYR A CA 1
ATOM 910 C C . TYR A 1 115 ? 9.586 9.072 6.969 1.00 85.44 115 TYR A C 1
ATOM 912 O O . TYR A 1 115 ? 8.421 9.358 7.236 1.00 85.44 115 TYR A O 1
ATOM 920 N N . VAL A 1 116 ? 10.341 8.337 7.790 1.00 87.56 116 VAL A N 1
ATOM 921 C CA . VAL A 1 116 ? 9.864 7.793 9.068 1.00 87.56 116 VAL A CA 1
ATOM 922 C C . VAL A 1 116 ? 9.457 8.922 10.016 1.00 87.56 116 VAL A C 1
ATOM 924 O O . VAL A 1 116 ? 8.380 8.850 10.603 1.00 87.56 116 VAL A O 1
ATOM 927 N N . ALA A 1 117 ? 10.250 9.992 10.119 1.00 83.62 117 ALA A N 1
ATOM 928 C CA . ALA A 1 117 ? 9.907 11.164 10.922 1.00 83.62 117 ALA A CA 1
ATOM 929 C C . ALA A 1 117 ? 8.610 11.841 10.438 1.00 83.62 117 ALA A C 1
ATOM 931 O O . ALA A 1 117 ? 7.740 12.148 11.254 1.00 83.62 117 ALA A O 1
ATOM 932 N N . GLY A 1 118 ? 8.436 12.005 9.122 1.00 81.19 118 GLY A N 1
ATOM 933 C CA . GLY A 1 118 ? 7.207 12.545 8.529 1.00 81.19 118 GLY A CA 1
ATOM 934 C C . GLY A 1 118 ? 5.978 11.665 8.789 1.00 81.19 118 GLY A C 1
ATOM 935 O O . GLY A 1 118 ? 4.902 12.167 9.131 1.00 81.19 118 GLY A O 1
ATOM 936 N N . CYS A 1 119 ? 6.137 10.342 8.710 1.00 78.00 119 CYS A N 1
ATOM 937 C CA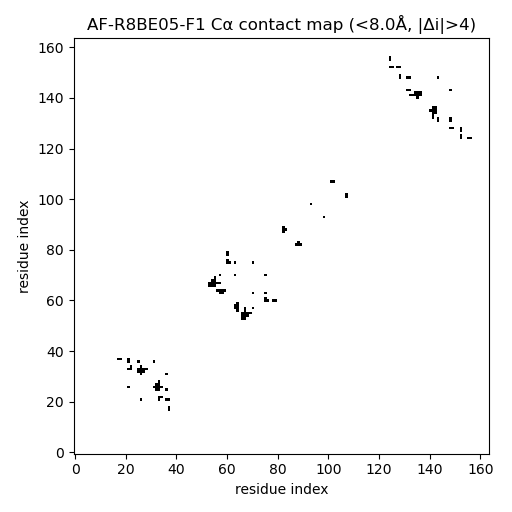 . CYS A 1 119 ? 5.085 9.399 9.075 1.00 78.00 119 CYS A CA 1
ATOM 938 C C . CYS A 1 119 ? 4.734 9.488 10.568 1.00 78.00 119 CYS A C 1
ATOM 940 O O . CYS A 1 119 ? 3.554 9.606 10.899 1.00 78.00 119 CYS A O 1
ATOM 942 N N . LEU A 1 120 ? 5.721 9.476 11.473 1.00 79.06 120 LEU A N 1
ATOM 943 C CA . LEU A 1 120 ? 5.478 9.563 12.920 1.00 79.06 120 LEU A CA 1
ATOM 944 C C . LEU A 1 120 ? 4.790 10.872 13.315 1.00 79.06 120 LEU A C 1
ATOM 946 O O . LEU A 1 120 ? 3.870 10.841 14.132 1.00 79.06 120 LEU A O 1
ATOM 950 N N . ALA A 1 121 ? 5.185 11.998 12.718 1.00 73.69 121 ALA A N 1
ATOM 951 C CA . ALA A 1 121 ? 4.536 13.285 12.956 1.00 73.69 121 ALA A CA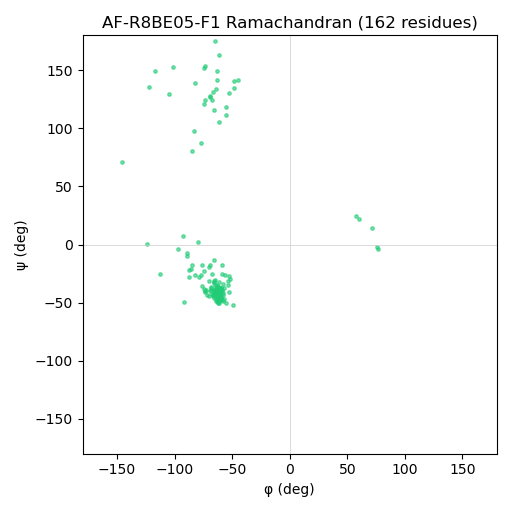 1
ATOM 952 C C . ALA A 1 121 ? 3.038 13.239 12.608 1.00 73.69 121 ALA A C 1
ATOM 954 O O . ALA A 1 121 ? 2.205 13.711 13.382 1.00 73.69 121 ALA A O 1
ATOM 955 N N . SER A 1 122 ? 2.687 12.588 11.494 1.00 69.81 122 SER A N 1
ATOM 956 C CA . SER A 1 122 ? 1.293 12.418 11.066 1.00 69.81 122 SER A CA 1
ATOM 957 C C . SER A 1 122 ? 0.485 11.566 12.054 1.00 69.81 122 SER A C 1
ATOM 959 O O . SER A 1 122 ? -0.645 11.914 12.390 1.00 69.81 122 SER A O 1
ATOM 961 N N . TYR A 1 123 ? 1.061 10.474 12.570 1.00 72.06 123 TYR A N 1
ATOM 962 C CA . TYR A 1 123 ? 0.405 9.634 13.582 1.00 72.06 123 TYR A CA 1
ATOM 963 C C . TYR A 1 123 ? 0.290 10.319 14.948 1.00 72.06 123 TYR A C 1
ATOM 965 O O . TYR A 1 123 ? -0.691 10.089 15.656 1.00 72.06 123 TYR A O 1
ATOM 973 N N . GLY A 1 124 ? 1.245 11.183 15.308 1.00 70.69 124 GLY A N 1
ATOM 974 C CA . GLY A 1 124 ? 1.227 11.943 16.558 1.00 70.69 124 GLY A CA 1
ATOM 975 C C . GLY A 1 124 ? -0.082 12.707 16.761 1.00 70.69 124 GLY A C 1
ATOM 976 O O . GLY A 1 124 ? -0.648 12.653 17.847 1.00 70.69 124 GLY A O 1
ATOM 977 N N . ILE A 1 125 ? -0.629 13.316 15.704 1.00 67.69 125 ILE A N 1
ATOM 978 C CA . ILE A 1 125 ? -1.905 14.054 15.747 1.00 67.69 125 ILE A CA 1
ATOM 979 C C . ILE A 1 125 ? -3.086 13.127 16.087 1.00 67.69 125 ILE A C 1
ATOM 981 O O . ILE A 1 125 ? -3.930 13.475 16.915 1.00 67.69 125 ILE A O 1
ATOM 985 N N . TRP A 1 126 ? -3.128 11.922 15.508 1.00 66.12 126 TRP A N 1
ATOM 986 C CA . TRP A 1 126 ? -4.193 10.942 15.755 1.00 66.12 126 TRP A CA 1
ATOM 987 C C . TRP A 1 126 ? -4.152 10.373 17.179 1.00 66.12 126 TRP A C 1
ATOM 989 O O . TRP A 1 126 ? -5.197 10.207 17.812 1.00 66.12 126 TRP A O 1
ATOM 999 N N . TYR A 1 127 ? -2.954 10.116 17.712 1.00 70.75 127 TYR A N 1
ATOM 1000 C CA . TYR A 1 127 ? -2.782 9.606 19.076 1.00 70.75 127 TYR A CA 1
ATOM 1001 C C . TYR A 1 127 ? -2.907 10.691 20.146 1.00 70.75 127 TYR A C 1
ATOM 1003 O O . TYR A 1 127 ? -3.357 10.398 21.254 1.00 70.75 127 TYR A O 1
ATOM 1011 N N . PHE A 1 128 ? -2.588 11.946 19.825 1.00 70.88 128 PHE A N 1
ATOM 1012 C CA . PHE A 1 128 ? -2.722 13.065 20.755 1.00 70.88 128 PHE A CA 1
ATOM 1013 C C . PHE A 1 128 ? -4.172 13.245 21.223 1.00 70.88 128 PHE A C 1
ATOM 1015 O O . PHE A 1 128 ? -4.416 13.457 22.407 1.00 70.88 128 PHE A O 1
ATOM 1022 N N . ALA A 1 129 ? -5.154 13.041 20.340 1.00 67.12 129 ALA A N 1
ATOM 1023 C CA . ALA A 1 129 ? -6.568 13.065 20.719 1.00 67.12 129 ALA A CA 1
ATOM 1024 C C . ALA A 1 129 ? -6.943 11.950 21.719 1.00 67.12 129 ALA A C 1
ATOM 1026 O O . ALA A 1 129 ? -7.772 12.159 22.605 1.00 67.12 129 ALA A O 1
ATOM 1027 N N . VAL A 1 130 ? -6.333 10.765 21.607 1.00 72.00 130 VAL A N 1
ATOM 1028 C CA . VAL A 1 130 ? -6.530 9.656 22.558 1.00 72.00 130 VAL A CA 1
ATOM 1029 C C . VAL A 1 130 ? -5.821 9.943 23.881 1.00 72.00 130 VAL A C 1
ATOM 1031 O O . VAL A 1 130 ? -6.400 9.711 24.939 1.00 72.00 130 VAL A O 1
ATOM 1034 N N . PHE A 1 131 ? -4.615 10.510 23.833 1.00 73.75 131 PHE A N 1
ATOM 1035 C CA . PHE A 1 131 ? -3.871 10.954 25.012 1.00 73.75 131 PHE A CA 1
ATOM 1036 C C . PHE A 1 131 ? -4.644 12.016 25.805 1.00 73.75 131 PHE A C 1
ATOM 1038 O O . PHE A 1 131 ? -4.795 11.886 27.019 1.00 73.75 131 PHE A O 1
ATOM 1045 N N . LEU A 1 132 ? -5.238 13.000 25.118 1.00 69.44 132 LEU A N 1
ATOM 1046 C CA . LEU A 1 132 ? -6.124 13.974 25.752 1.00 69.44 132 LEU A CA 1
ATOM 1047 C C . LEU A 1 132 ? -7.339 13.286 26.403 1.00 69.44 132 LEU A C 1
ATOM 1049 O O . LEU A 1 132 ? -7.718 13.617 27.518 1.00 69.44 132 LEU A O 1
ATOM 1053 N N . LYS A 1 133 ? -7.928 12.260 25.778 1.00 64.81 133 LYS A N 1
ATOM 1054 C CA . LYS A 1 133 ? -9.021 11.487 26.408 1.00 64.81 133 LYS A CA 1
ATOM 1055 C C . LYS A 1 133 ? -8.575 10.660 27.619 1.00 64.81 133 LYS A C 1
ATOM 1057 O O . LYS A 1 133 ? -9.421 10.336 28.454 1.00 64.81 133 LYS A O 1
ATOM 1062 N N . ALA A 1 134 ? -7.300 10.280 27.692 1.00 70.06 134 ALA A N 1
ATOM 1063 C CA . ALA A 1 134 ? -6.759 9.417 28.738 1.00 70.06 134 ALA A CA 1
ATOM 1064 C C . ALA A 1 134 ? -6.421 10.170 30.034 1.00 70.06 134 ALA A C 1
ATOM 1066 O O . ALA A 1 134 ? -6.456 9.565 31.105 1.00 70.06 134 ALA A O 1
ATOM 1067 N N . LEU A 1 135 ? -6.131 11.473 29.967 1.00 71.31 135 LEU A N 1
ATOM 1068 C CA . LEU A 1 135 ? -5.860 12.264 31.165 1.00 71.31 135 LEU A CA 1
ATOM 1069 C C . LEU A 1 135 ? -7.162 12.545 31.929 1.00 71.31 135 LEU A C 1
ATOM 1071 O O . LEU A 1 135 ? -8.122 13.139 31.425 1.00 71.31 135 LEU A O 1
ATOM 1075 N N . LYS A 1 136 ? -7.178 12.096 33.183 1.00 65.56 136 LYS A N 1
ATOM 1076 C CA . LYS A 1 136 ? -8.260 12.298 34.148 1.00 65.56 136 LYS A CA 1
ATOM 1077 C C . LYS A 1 136 ? -7.755 13.122 35.327 1.00 65.56 136 LYS A C 1
ATOM 1079 O O . LYS A 1 136 ? -6.583 13.036 35.685 1.00 65.56 136 LYS A O 1
ATOM 1084 N N . ASN A 1 137 ? -8.651 13.900 35.925 1.00 63.91 137 ASN A N 1
ATOM 1085 C CA . ASN A 1 137 ? -8.406 14.557 37.206 1.00 63.91 137 ASN A CA 1
ATOM 1086 C C . ASN A 1 137 ? -8.164 13.506 38.309 1.00 63.91 137 ASN A C 1
ATOM 1088 O O . ASN A 1 137 ? -8.573 12.353 38.139 1.00 63.91 137 ASN A O 1
ATOM 1092 N N . PRO A 1 138 ? -7.592 13.895 39.465 1.00 60.22 138 PRO A N 1
ATOM 1093 C CA . PRO A 1 138 ? -7.475 13.023 40.640 1.00 60.22 138 PRO A CA 1
ATOM 1094 C C . PRO A 1 138 ? -8.812 12.387 41.077 1.00 60.22 138 PRO A C 1
ATOM 1096 O O . PRO A 1 138 ? -8.819 11.274 41.586 1.00 60.22 138 PRO A O 1
ATOM 1099 N N . ASP A 1 139 ? -9.937 13.050 40.781 1.00 54.41 139 ASP A N 1
ATOM 1100 C CA . ASP A 1 139 ? -11.320 12.593 41.012 1.00 54.41 139 ASP A CA 1
ATOM 1101 C C . ASP A 1 139 ? -11.865 11.597 39.961 1.00 54.41 139 ASP A C 1
ATOM 1103 O O . ASP A 1 139 ? -13.038 11.226 39.977 1.00 54.41 139 ASP A O 1
ATOM 1107 N N . GLY A 1 140 ? -11.062 11.188 38.973 1.00 62.78 140 GLY A N 1
ATOM 1108 C CA . GLY A 1 140 ? -11.479 10.257 37.914 1.00 62.78 140 GLY A CA 1
ATOM 1109 C C . GLY A 1 140 ? -12.378 10.859 36.819 1.00 62.78 140 GLY A C 1
ATOM 1110 O O . GLY A 1 140 ? -12.695 10.169 35.840 1.00 62.78 140 GLY A O 1
ATOM 1111 N N . SER A 1 141 ? -12.747 12.139 36.930 1.00 59.59 141 SER A N 1
ATOM 1112 C CA . SER A 1 141 ? -13.452 12.910 35.898 1.00 59.59 141 SER A CA 1
ATOM 1113 C C . SER A 1 141 ? -12.516 13.306 34.742 1.00 59.59 141 SER A C 1
ATOM 1115 O O . SER A 1 141 ? -11.299 13.411 34.905 1.00 59.59 141 SER A O 1
ATOM 1117 N N . ARG A 1 142 ? -13.062 13.484 33.530 1.00 60.78 142 ARG A N 1
ATOM 1118 C CA . ARG A 1 142 ? -12.275 13.850 32.334 1.00 60.78 142 ARG A CA 1
ATOM 1119 C C . ARG A 1 142 ? -11.764 15.292 32.465 1.00 60.78 142 ARG A C 1
ATOM 1121 O O . ARG A 1 142 ? -12.574 16.186 32.687 1.00 60.78 142 ARG A O 1
ATOM 1128 N N . LEU A 1 143 ? -10.456 15.510 32.286 1.00 59.53 143 LEU A N 1
ATOM 1129 C CA . LEU A 1 143 ? -9.819 16.839 32.358 1.00 59.53 143 LEU A CA 1
ATOM 1130 C C . LEU A 1 143 ? -10.275 17.785 31.237 1.00 59.53 143 LEU A C 1
ATOM 1132 O O . LEU A 1 143 ? -10.354 18.992 31.443 1.00 59.53 143 LEU A O 1
ATOM 1136 N N . TRP A 1 144 ? -10.600 17.238 30.063 1.00 58.38 144 TRP A N 1
ATOM 1137 C CA . TRP A 1 144 ? -11.001 18.019 28.895 1.00 58.38 144 TRP A CA 1
ATOM 1138 C C . TRP A 1 144 ? -12.387 17.629 28.382 1.00 58.38 144 TRP A C 1
ATOM 1140 O O . TRP A 1 144 ? -12.723 16.448 28.250 1.00 58.38 144 TRP A O 1
ATOM 1150 N N . SER A 1 145 ? -13.188 18.652 28.071 1.00 58.19 145 SER A N 1
ATOM 1151 C CA . SER A 1 145 ? -14.510 18.523 27.451 1.00 58.19 145 SER A CA 1
ATOM 1152 C C . SER A 1 145 ? -14.409 17.894 26.055 1.00 58.19 145 SER A C 1
ATOM 1154 O O . SER A 1 145 ? -13.435 18.109 25.329 1.00 58.19 145 SER A O 1
ATOM 1156 N N . THR A 1 146 ? -15.441 17.158 25.633 1.00 55.53 146 THR A N 1
ATOM 1157 C CA . THR A 1 146 ? -15.534 16.560 24.289 1.00 55.53 146 THR A CA 1
ATOM 1158 C C . THR A 1 146 ? -15.394 17.589 23.162 1.00 55.53 146 THR A C 1
ATOM 1160 O O . THR A 1 146 ? -14.913 17.232 22.087 1.00 55.53 146 THR A O 1
ATOM 1163 N N . SER A 1 147 ? -15.739 18.861 23.400 1.00 55.66 147 SER A N 1
ATOM 1164 C CA . SER A 1 147 ? -15.522 19.946 22.434 1.00 55.66 147 SER A CA 1
ATOM 1165 C C . SER A 1 147 ? -14.048 20.352 22.319 1.00 55.66 147 SER A C 1
ATOM 1167 O O . SER A 1 147 ? -13.552 20.529 21.211 1.00 55.66 147 SER A O 1
ATOM 1169 N N . GLN A 1 148 ? -13.314 20.429 23.432 1.00 59.03 148 GLN A N 1
ATOM 1170 C CA . GLN A 1 148 ? -11.898 20.822 23.454 1.00 59.03 148 GLN A CA 1
ATOM 1171 C C . GLN A 1 148 ? -10.985 19.723 22.900 1.00 59.03 148 GLN A C 1
ATOM 1173 O O . GLN A 1 148 ? -10.076 20.009 22.126 1.00 59.03 148 GLN A O 1
ATOM 1178 N N . VAL A 1 149 ? -11.276 18.458 23.214 1.00 59.19 149 VAL A N 1
ATOM 1179 C CA . VAL A 1 149 ? -10.538 17.296 22.687 1.00 59.19 149 VAL A CA 1
ATOM 1180 C C . VAL A 1 149 ? -10.634 17.198 21.161 1.00 59.19 149 VAL A C 1
ATOM 1182 O O . VAL A 1 149 ? -9.682 16.763 20.519 1.00 59.19 149 VAL A O 1
ATOM 1185 N N . ASN A 1 150 ? -11.759 17.620 20.576 1.00 58.38 150 ASN A N 1
ATOM 1186 C CA . ASN A 1 150 ? -11.940 17.645 19.127 1.00 58.38 150 ASN A CA 1
ATOM 1187 C C . ASN A 1 150 ? -11.436 18.947 18.487 1.00 58.38 150 ASN A C 1
ATOM 1189 O O . ASN A 1 150 ? -11.023 18.905 17.337 1.00 58.38 150 ASN A O 1
ATOM 1193 N N . ALA A 1 151 ? -11.435 20.081 19.197 1.00 61.88 151 ALA A N 1
ATOM 1194 C CA . ALA A 1 151 ? -10.987 21.368 18.659 1.00 61.88 151 ALA A CA 1
ATOM 1195 C C . ALA A 1 151 ? -9.457 21.494 18.553 1.00 61.88 151 ALA A C 1
ATOM 1197 O O . ALA A 1 151 ? -8.949 22.080 17.600 1.00 61.88 151 ALA A O 1
ATOM 1198 N N . ILE A 1 152 ? -8.706 20.924 19.500 1.00 65.00 152 ILE A N 1
ATOM 1199 C CA . ILE A 1 152 ? -7.238 21.043 19.544 1.00 65.00 152 ILE A CA 1
ATOM 1200 C C . ILE A 1 152 ? -6.551 20.376 18.328 1.00 65.00 152 ILE A C 1
ATOM 1202 O O . ILE A 1 152 ? -5.672 20.999 17.728 1.00 65.00 152 ILE A O 1
ATOM 1206 N N . PRO A 1 153 ? -6.960 19.173 17.874 1.00 63.62 153 PRO A N 1
ATOM 1207 C CA . PRO A 1 153 ? -6.394 18.554 16.672 1.00 63.62 153 PRO A CA 1
ATOM 1208 C C . PRO A 1 153 ? -6.761 19.259 15.354 1.00 63.62 153 PRO A C 1
ATOM 1210 O O . PRO A 1 153 ? -6.080 19.040 14.350 1.00 63.62 153 PRO A O 1
ATOM 1213 N N . ILE A 1 154 ? -7.799 20.111 15.324 1.00 62.59 154 ILE A N 1
ATOM 1214 C CA . ILE A 1 154 ? -8.215 20.839 14.106 1.00 62.59 154 ILE A CA 1
ATOM 1215 C C . ILE A 1 154 ? -7.134 21.837 13.681 1.00 62.59 154 ILE A C 1
ATOM 1217 O O . ILE A 1 154 ? -6.827 21.927 12.495 1.00 62.59 154 ILE A O 1
ATOM 1221 N N . GLY A 1 155 ? -6.496 22.521 14.637 1.00 61.69 155 GLY A N 1
ATOM 1222 C CA . GLY A 1 155 ? -5.383 23.432 14.350 1.00 61.69 155 GLY A CA 1
ATOM 1223 C C . GLY A 1 155 ? -4.183 22.715 13.721 1.00 61.69 155 GLY A C 1
ATOM 1224 O O . GLY A 1 155 ? -3.643 23.180 12.721 1.00 61.69 155 GLY A O 1
ATOM 1225 N N . GLY A 1 156 ? -3.816 21.538 14.241 1.00 61.50 156 GLY A N 1
ATOM 1226 C CA . GLY A 1 156 ? -2.754 20.707 13.658 1.00 61.50 156 GLY A CA 1
ATOM 1227 C C . GLY A 1 156 ? -3.112 20.179 12.267 1.00 61.50 156 GLY A C 1
ATOM 1228 O O . GLY A 1 156 ? -2.294 20.229 11.353 1.00 61.50 156 GLY A O 1
ATOM 1229 N N . SER A 1 157 ? -4.367 19.759 12.081 1.00 57.59 157 SER A N 1
ATOM 1230 C CA . SER A 1 157 ? -4.876 19.273 10.792 1.00 57.59 157 SER A CA 1
ATOM 1231 C C . SER A 1 157 ? -4.894 20.369 9.718 1.00 57.59 157 SER A C 1
ATOM 1233 O O . SER A 1 157 ? -4.595 20.091 8.558 1.00 57.59 157 SER A O 1
ATOM 1235 N N . ALA A 1 158 ? -5.187 21.621 10.092 1.00 57.47 158 ALA A N 1
ATOM 1236 C CA . ALA A 1 158 ? -5.152 22.770 9.186 1.00 57.47 158 ALA A CA 1
ATOM 1237 C C . ALA A 1 158 ? -3.728 23.084 8.693 1.00 57.47 158 ALA A C 1
ATOM 1239 O O . ALA A 1 158 ? -3.533 23.363 7.511 1.00 57.47 158 ALA A O 1
ATOM 1240 N N . VAL A 1 159 ? -2.723 22.974 9.568 1.00 58.62 159 VAL A N 1
ATOM 1241 C CA . VAL A 1 159 ? -1.309 23.152 9.196 1.00 58.62 159 VAL A CA 1
ATOM 1242 C C . VAL A 1 159 ? -0.851 22.045 8.245 1.00 58.62 159 VAL A C 1
ATOM 1244 O O . VAL A 1 159 ? -0.206 22.333 7.241 1.00 58.62 159 VAL A O 1
ATOM 1247 N N . THR A 1 160 ? -1.238 20.791 8.503 1.00 56.09 160 THR A N 1
ATOM 1248 C CA . THR A 1 160 ? -0.919 19.669 7.606 1.00 56.09 160 THR A CA 1
ATOM 1249 C C . THR A 1 160 ? -1.579 19.826 6.232 1.00 56.09 160 THR A C 1
ATOM 1251 O O . THR A 1 160 ? -0.926 19.585 5.218 1.00 56.09 160 THR A O 1
ATOM 1254 N N . ALA A 1 161 ? -2.833 20.288 6.173 1.00 54.38 161 ALA A N 1
ATOM 1255 C CA . ALA A 1 161 ? -3.543 20.531 4.916 1.00 54.38 161 ALA A CA 1
ATOM 1256 C C . ALA A 1 161 ? -2.926 21.667 4.077 1.00 54.38 161 ALA A C 1
ATOM 1258 O O . ALA A 1 161 ? -2.946 21.593 2.854 1.00 54.38 161 ALA A O 1
ATOM 1259 N N . ALA A 1 162 ? -2.349 22.689 4.716 1.00 50.03 162 ALA A N 1
ATOM 1260 C CA . ALA A 1 162 ? -1.657 23.785 4.033 1.00 50.03 162 ALA A CA 1
ATOM 1261 C C . ALA A 1 162 ? -0.252 23.405 3.517 1.00 50.03 162 ALA A C 1
ATOM 1263 O O . ALA A 1 162 ? 0.303 24.111 2.680 1.00 50.03 162 ALA A O 1
ATOM 1264 N N . SER A 1 163 ? 0.328 22.312 4.026 1.00 45.34 163 SER A N 1
ATOM 1265 C CA . SER A 1 163 ? 1.668 21.826 3.660 1.00 45.34 163 SER A CA 1
ATOM 1266 C C . SER A 1 163 ? 1.694 20.723 2.590 1.00 45.34 163 SER A C 1
ATOM 1268 O O . SER A 1 163 ? 2.782 20.275 2.223 1.00 45.34 163 SER A O 1
ATOM 1270 N N . GLY A 1 164 ? 0.521 20.251 2.148 1.00 40.16 164 GLY A N 1
ATOM 1271 C CA . GLY A 1 164 ? 0.350 19.171 1.165 1.00 40.16 164 GLY A CA 1
ATOM 1272 C C . GLY A 1 164 ? 0.397 19.620 -0.290 1.00 40.16 164 GLY A C 1
ATOM 1273 O O . GLY A 1 164 ? 0.009 20.773 -0.572 1.00 40.16 164 GLY A O 1
#